Protein AF-A0A4W5JPW7-F1 (afdb_monomer_lite)

Structure (mmCIF, N/CA/C/O backbone):
data_AF-A0A4W5JPW7-F1
#
_entry.id   AF-A0A4W5JPW7-F1
#
loop_
_atom_site.group_PDB
_atom_site.id
_atom_site.type_symbol
_atom_site.label_atom_id
_atom_site.label_alt_id
_atom_site.label_comp_id
_atom_site.label_asym_id
_atom_site.label_entity_id
_atom_site.label_seq_id
_atom_site.pdbx_PDB_ins_code
_atom_site.Cartn_x
_atom_site.Cartn_y
_atom_site.Cartn_z
_atom_site.occupancy
_atom_site.B_iso_or_equiv
_atom_site.auth_seq_id
_atom_site.auth_comp_id
_atom_site.auth_asym_id
_atom_site.auth_atom_id
_atom_site.pdbx_PDB_model_num
ATOM 1 N N . MET A 1 1 ? -11.027 7.636 12.239 1.00 77.25 1 MET A N 1
ATOM 2 C CA . MET A 1 1 ? -9.694 8.049 12.731 1.00 77.25 1 MET A CA 1
ATOM 3 C C . MET A 1 1 ? -9.016 6.775 13.219 1.00 77.25 1 MET A C 1
ATOM 5 O O . MET A 1 1 ? -9.686 6.039 13.917 1.00 77.25 1 MET A O 1
ATOM 9 N N . VAL A 1 2 ? -7.789 6.468 12.783 1.00 88.56 2 VAL A N 1
ATOM 10 C CA . VAL A 1 2 ? -7.083 5.191 13.087 1.00 88.56 2 VAL A CA 1
ATOM 11 C C . VAL A 1 2 ? -6.181 5.259 14.329 1.00 88.56 2 VAL A C 1
ATOM 13 O O . VAL A 1 2 ? -5.533 4.287 14.695 1.00 88.56 2 VAL A O 1
ATOM 16 N N . SER A 1 3 ? -6.096 6.430 14.962 1.00 90.75 3 SER A N 1
ATOM 17 C CA . SER A 1 3 ? -5.224 6.715 16.106 1.00 90.75 3 SER A CA 1
ATOM 18 C C . SER A 1 3 ? -5.972 6.713 17.447 1.00 90.75 3 SER A C 1
ATOM 20 O O . SER A 1 3 ? -5.558 7.400 18.374 1.00 90.75 3 SER A O 1
ATOM 22 N N . ASP A 1 4 ? -7.099 6.006 17.548 1.00 92.19 4 ASP A N 1
ATOM 23 C CA . ASP A 1 4 ? -7.984 5.995 18.725 1.00 92.19 4 ASP A CA 1
ATOM 24 C C . ASP A 1 4 ? -7.686 4.845 19.714 1.00 92.19 4 ASP A C 1
ATOM 26 O O . ASP A 1 4 ? -8.412 4.655 20.689 1.00 92.19 4 ASP A O 1
ATOM 30 N N . GLY A 1 5 ? -6.608 4.087 19.477 1.00 93.25 5 GLY A N 1
ATOM 31 C CA . GLY A 1 5 ? -6.177 2.970 20.322 1.00 93.25 5 GLY A CA 1
ATOM 32 C C . GLY A 1 5 ? -6.997 1.688 20.144 1.00 93.25 5 GLY A C 1
ATOM 33 O O . GLY A 1 5 ? -6.801 0.740 20.905 1.00 93.25 5 GLY A O 1
ATOM 34 N N . LYS A 1 6 ? -7.909 1.638 19.164 1.00 95.06 6 LYS A N 1
ATOM 35 C CA . LYS A 1 6 ? -8.708 0.449 18.850 1.00 95.06 6 LYS A CA 1
ATOM 36 C C . LYS A 1 6 ? -8.072 -0.386 17.742 1.00 95.06 6 LYS A C 1
ATOM 38 O O . LYS A 1 6 ? -7.138 0.025 17.057 1.00 95.06 6 LYS A O 1
ATOM 43 N N . TYR A 1 7 ? -8.586 -1.603 17.588 1.00 95.12 7 TYR A N 1
ATOM 44 C CA . TYR A 1 7 ? -8.186 -2.486 16.502 1.00 95.12 7 TYR A CA 1
ATOM 45 C C . TYR A 1 7 ? -8.771 -2.003 15.170 1.00 95.12 7 TYR A C 1
ATOM 47 O O . TYR A 1 7 ? -9.974 -1.759 15.079 1.00 95.12 7 TYR A O 1
ATOM 55 N N . HIS A 1 8 ? -7.920 -1.940 14.147 1.00 94.81 8 HIS A N 1
ATOM 56 C CA . HIS A 1 8 ? -8.288 -1.583 12.780 1.00 94.81 8 HIS A CA 1
ATOM 57 C C . HIS A 1 8 ? -7.749 -2.616 11.792 1.00 94.81 8 HIS A C 1
ATOM 59 O O . HIS A 1 8 ? -6.639 -3.130 11.952 1.00 94.81 8 HIS A O 1
ATOM 65 N N . VAL A 1 9 ? -8.511 -2.883 10.734 1.00 95.12 9 VAL A N 1
ATOM 66 C CA . VAL A 1 9 ? -8.109 -3.750 9.623 1.00 95.12 9 VAL A CA 1
ATOM 67 C C . VAL A 1 9 ? -7.767 -2.895 8.415 1.00 95.12 9 VAL A C 1
ATOM 69 O O . VAL A 1 9 ? -8.582 -2.098 7.958 1.00 95.12 9 VAL A O 1
ATOM 72 N N . VAL A 1 10 ? -6.582 -3.106 7.843 1.00 95.56 10 VAL A N 1
ATOM 73 C CA . VAL A 1 10 ? -6.144 -2.411 6.628 1.00 95.56 10 VAL A CA 1
ATOM 74 C C . VAL A 1 10 ? -5.955 -3.417 5.501 1.00 95.56 10 VAL A C 1
ATOM 76 O O . VAL A 1 10 ? -5.225 -4.396 5.648 1.00 95.56 10 VAL A O 1
ATOM 79 N N . ARG A 1 11 ? -6.604 -3.169 4.361 1.00 95.81 11 ARG A N 1
ATOM 80 C CA . ARG A 1 11 ? -6.416 -3.933 3.122 1.00 95.81 11 ARG A CA 1
ATOM 81 C C . ARG A 1 11 ? -5.753 -3.039 2.089 1.00 95.81 11 ARG A C 1
ATOM 83 O O . ARG A 1 11 ? -6.248 -1.956 1.792 1.00 95.81 11 ARG A O 1
ATOM 90 N N . PHE A 1 12 ? -4.638 -3.505 1.547 1.00 95.75 12 PHE A N 1
ATOM 91 C CA . PHE A 1 12 ? -3.867 -2.798 0.533 1.00 95.75 12 PHE A CA 1
ATOM 92 C C . PHE A 1 12 ? -3.645 -3.715 -0.664 1.00 95.75 12 PHE A C 1
ATOM 94 O O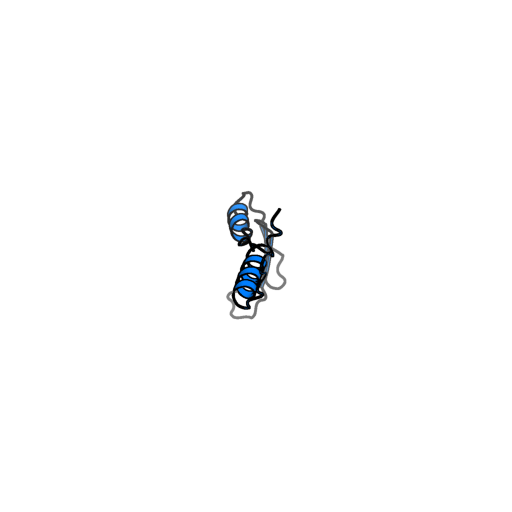 . PHE A 1 12 ? -3.325 -4.892 -0.500 1.00 95.75 12 PHE A O 1
ATOM 101 N N . THR A 1 13 ? -3.819 -3.196 -1.875 1.00 93.06 13 THR A N 1
ATOM 102 C CA . THR A 1 13 ? -3.512 -3.919 -3.114 1.00 93.06 13 THR A CA 1
ATOM 103 C C . THR A 1 13 ? -2.758 -3.000 -4.059 1.00 93.06 13 THR A C 1
ATOM 105 O O . THR A 1 13 ? -3.073 -1.816 -4.169 1.00 93.06 13 THR A O 1
ATOM 108 N N . ARG A 1 14 ? -1.750 -3.543 -4.747 1.00 91.00 14 ARG A N 1
ATOM 109 C CA . ARG A 1 14 ? -0.927 -2.801 -5.703 1.00 91.00 14 ARG A CA 1
ATOM 110 C C . ARG A 1 14 ? -0.760 -3.584 -6.998 1.00 91.00 14 ARG A C 1
ATOM 112 O O . ARG A 1 14 ? -0.393 -4.755 -6.963 1.00 91.00 14 ARG A O 1
ATOM 119 N N . SER A 1 15 ? -0.974 -2.912 -8.125 1.00 83.00 15 SER A N 1
ATOM 120 C CA . SER A 1 15 ? -0.759 -3.447 -9.469 1.00 83.00 15 SER A CA 1
ATOM 121 C C . SER A 1 15 ? -0.027 -2.412 -10.317 1.00 83.00 15 SER A C 1
ATOM 123 O O . SER A 1 15 ? -0.623 -1.432 -10.768 1.00 83.00 15 SER A O 1
ATOM 125 N N . GLY A 1 16 ? 1.279 -2.612 -10.513 1.00 84.69 16 GLY A N 1
ATOM 126 C CA . GLY A 1 16 ? 2.144 -1.580 -11.086 1.00 84.69 16 GLY A CA 1
ATOM 127 C C . GLY A 1 16 ? 2.028 -0.279 -10.285 1.00 84.69 16 GLY A C 1
ATOM 128 O O . GLY A 1 16 ? 2.105 -0.312 -9.050 1.00 84.69 16 GLY A O 1
ATOM 129 N N . GLY A 1 17 ? 1.781 0.828 -10.998 1.00 82.88 17 GLY A N 1
ATOM 130 C CA . GLY A 1 17 ? 1.585 2.161 -10.411 1.00 82.88 17 GLY A CA 1
ATOM 131 C C . GLY A 1 17 ? 0.277 2.319 -9.651 1.00 82.88 17 GLY A C 1
ATOM 132 O O . GLY A 1 17 ? 0.172 3.177 -8.779 1.00 82.88 17 GLY A O 1
ATOM 133 N N . ASN A 1 18 ? -0.711 1.475 -9.934 1.00 89.44 18 ASN A N 1
ATOM 134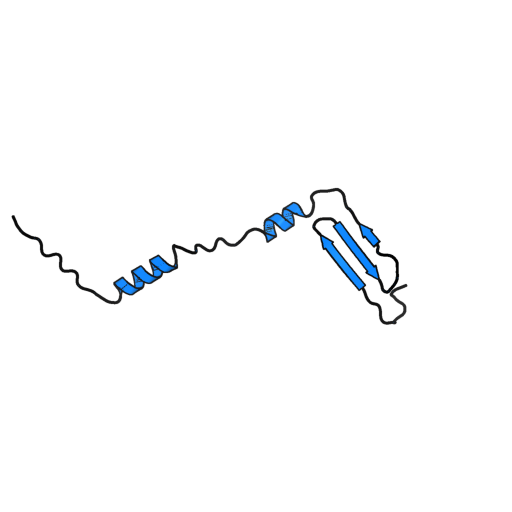 C CA . ASN A 1 18 ? -2.038 1.599 -9.355 1.00 89.44 18 ASN A CA 1
ATOM 135 C C . ASN A 1 18 ? -2.075 0.976 -7.961 1.00 89.44 18 ASN A C 1
ATOM 137 O O . ASN A 1 18 ? -1.499 -0.093 -7.727 1.00 89.44 18 ASN A O 1
ATOM 141 N N . ALA A 1 19 ? -2.790 1.620 -7.043 1.00 93.12 19 ALA A N 1
ATOM 142 C CA . ALA A 1 19 ? -2.923 1.152 -5.672 1.00 93.12 19 ALA A CA 1
ATOM 143 C C . ALA A 1 19 ? -4.327 1.401 -5.117 1.00 93.12 19 ALA A C 1
ATOM 145 O O . ALA A 1 19 ? -4.958 2.414 -5.427 1.00 93.12 19 ALA A O 1
ATOM 146 N N . THR A 1 20 ? -4.781 0.495 -4.253 1.00 94.81 20 THR A N 1
ATOM 147 C CA . THR A 1 20 ? -6.020 0.638 -3.487 1.00 94.81 20 THR A CA 1
ATOM 148 C C . THR A 1 20 ? -5.761 0.451 -1.995 1.00 94.81 20 THR A C 1
ATOM 150 O O . THR A 1 20 ? -4.913 -0.349 -1.588 1.00 94.81 20 THR A O 1
ATOM 153 N N . LEU A 1 21 ? -6.478 1.219 -1.174 1.00 96.19 21 LEU A N 1
ATOM 154 C CA . LEU A 1 21 ? -6.405 1.182 0.284 1.00 96.19 21 LEU A CA 1
ATOM 155 C C . LEU A 1 21 ? -7.814 1.172 0.873 1.00 96.19 21 LEU A C 1
ATOM 157 O O . LEU A 1 21 ? -8.624 2.041 0.564 1.00 96.19 21 LEU A O 1
ATOM 161 N N . GLN A 1 22 ? -8.085 0.232 1.769 1.00 96.00 22 GLN A N 1
ATOM 162 C CA . GLN A 1 22 ? -9.319 0.178 2.543 1.00 96.00 22 GLN A CA 1
ATOM 163 C C . GLN A 1 22 ? -8.992 0.054 4.029 1.00 96.00 22 GLN A C 1
ATOM 165 O O . GLN A 1 22 ? -8.160 -0.767 4.416 1.00 96.00 22 GLN A O 1
ATOM 170 N N . VAL A 1 23 ? -9.671 0.851 4.852 1.00 95.38 23 VAL A N 1
ATOM 171 C CA . VAL A 1 23 ? -9.560 0.813 6.315 1.00 95.38 23 VAL A CA 1
ATOM 172 C C . VAL A 1 23 ? -10.919 0.427 6.891 1.00 95.38 23 VAL A C 1
ATOM 174 O O . VAL A 1 23 ? -11.904 1.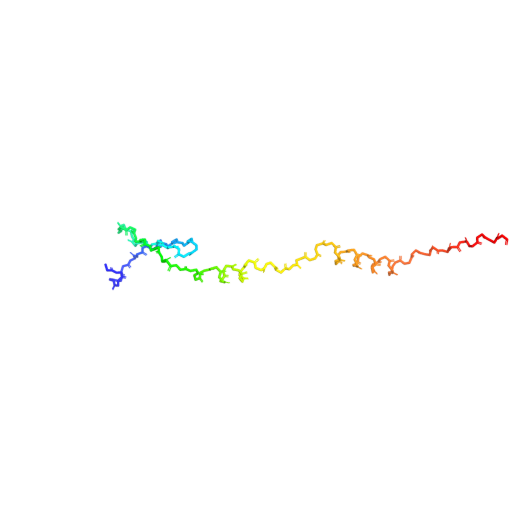134 6.692 1.00 95.38 23 VAL A O 1
ATOM 177 N N . ASP A 1 24 ? -10.985 -0.695 7.598 1.00 93.38 24 ASP A N 1
ATOM 178 C CA . ASP A 1 24 ? -12.207 -1.265 8.171 1.00 93.38 24 ASP A CA 1
ATOM 179 C C . ASP A 1 24 ? -13.329 -1.425 7.123 1.00 93.38 24 ASP A C 1
ATOM 181 O O . ASP A 1 24 ? -13.159 -2.136 6.128 1.00 93.38 24 ASP A O 1
ATOM 185 N N . SER A 1 25 ? -14.462 -0.751 7.351 1.00 92.38 25 SER A N 1
ATOM 186 C CA . SER A 1 25 ? -15.633 -0.677 6.468 1.00 92.38 25 SER A CA 1
ATOM 187 C C . SER A 1 25 ? -15.748 0.675 5.748 1.00 92.38 25 SER A C 1
ATOM 189 O O . SER A 1 25 ? -16.804 0.998 5.209 1.00 92.38 25 SER A O 1
ATOM 191 N N . GLN A 1 26 ? -14.692 1.495 5.764 1.00 92.50 26 GLN A N 1
ATOM 192 C CA . GLN A 1 26 ? -14.650 2.760 5.025 1.00 92.50 26 GLN A CA 1
ATOM 193 C C . GLN A 1 26 ? -14.599 2.497 3.508 1.00 92.50 26 GLN A C 1
ATOM 195 O O . GLN A 1 26 ? -14.190 1.406 3.086 1.00 92.50 26 GLN A O 1
ATOM 200 N N . PRO A 1 27 ? -15.007 3.476 2.676 1.00 95.62 27 PRO A N 1
ATOM 201 C CA . PRO A 1 27 ? -14.889 3.360 1.228 1.00 95.62 27 PRO A CA 1
ATOM 202 C C . PRO A 1 27 ? -13.445 3.076 0.801 1.00 95.62 27 PRO A C 1
ATOM 204 O O . PRO A 1 27 ? -12.487 3.551 1.414 1.00 95.62 27 PRO A O 1
ATOM 207 N N . VAL A 1 28 ? -13.303 2.297 -0.270 1.00 93.88 28 VAL A N 1
ATOM 208 C CA . VAL A 1 28 ? -12.000 1.985 -0.862 1.00 93.88 28 VAL A CA 1
ATOM 209 C C . VAL A 1 28 ? -11.434 3.245 -1.514 1.00 93.88 28 VAL A C 1
ATOM 211 O O . VAL A 1 28 ? -12.106 3.916 -2.294 1.00 93.88 28 VAL A O 1
ATOM 214 N N . ILE A 1 29 ? -10.187 3.566 -1.185 1.00 94.50 29 ILE A N 1
ATOM 215 C CA . ILE A 1 29 ? -9.441 4.685 -1.752 1.00 94.50 29 ILE A CA 1
ATOM 216 C C . ILE A 1 29 ? -8.596 4.156 -2.903 1.00 94.50 29 ILE A C 1
ATOM 218 O O . ILE A 1 29 ? -7.742 3.296 -2.697 1.00 94.50 29 ILE A O 1
ATOM 222 N N . GLU A 1 30 ? -8.792 4.712 -4.095 1.00 94.12 30 GLU A N 1
ATOM 223 C CA . GLU A 1 30 ? -8.067 4.317 -5.303 1.00 94.12 30 GLU A CA 1
ATOM 224 C C . GLU A 1 30 ? -7.096 5.416 -5.766 1.00 94.12 30 GLU A C 1
ATOM 226 O O . GLU A 1 30 ? -7.359 6.626 -5.676 1.00 94.12 30 GLU A O 1
ATOM 231 N N . ARG A 1 31 ? -5.922 4.993 -6.241 1.00 91.94 31 ARG A N 1
ATOM 232 C CA . ARG A 1 31 ? -4.865 5.857 -6.774 1.00 91.94 31 ARG A CA 1
ATOM 233 C C . ARG A 1 31 ? -4.378 5.297 -8.108 1.00 91.94 31 ARG A C 1
ATOM 235 O O . ARG A 1 31 ? -3.901 4.166 -8.168 1.00 91.94 31 ARG A O 1
ATOM 242 N N . PHE A 1 32 ? -4.440 6.141 -9.135 1.00 89.62 32 PHE A N 1
ATOM 243 C CA . PHE A 1 32 ? -3.978 5.861 -10.496 1.00 89.62 32 PHE A CA 1
ATOM 244 C C . PHE A 1 32 ? -2.952 6.925 -10.913 1.00 89.62 32 PHE A C 1
ATOM 246 O O . PHE A 1 32 ? -3.293 7.872 -11.623 1.00 89.62 32 PHE A O 1
ATOM 253 N N . PRO A 1 33 ? -1.714 6.863 -10.394 1.00 83.81 33 PRO A N 1
ATOM 254 C CA . PRO A 1 33 ? -0.680 7.815 -10.765 1.00 83.81 33 PRO A CA 1
ATOM 255 C C . PRO A 1 33 ? -0.320 7.660 -12.246 1.00 83.81 33 PRO A C 1
ATOM 257 O O . PRO A 1 33 ? -0.059 6.563 -12.737 1.00 83.81 33 PRO A O 1
ATOM 260 N N . THR A 1 34 ? -0.274 8.780 -12.961 1.00 73.38 34 THR A N 1
ATOM 261 C CA . THR A 1 34 ? 0.200 8.833 -14.344 1.00 73.38 34 THR A CA 1
ATOM 262 C C . THR A 1 34 ? 1.723 8.954 -14.345 1.00 73.38 34 THR A C 1
ATOM 264 O O . THR A 1 34 ? 2.260 9.961 -13.887 1.00 73.38 34 THR A O 1
ATOM 267 N N . GLY A 1 35 ? 2.431 7.937 -14.838 1.00 67.06 35 GLY A N 1
ATOM 268 C CA . GLY A 1 35 ? 3.892 7.959 -14.956 1.00 67.06 35 GLY A CA 1
ATOM 269 C C . GLY A 1 35 ? 4.535 6.582 -14.790 1.00 67.06 35 GLY A C 1
ATOM 270 O O . GLY A 1 35 ? 4.043 5.725 -14.062 1.00 67.06 35 GLY A O 1
ATOM 271 N N . ASN A 1 36 ? 5.654 6.368 -15.482 1.00 62.94 36 ASN A N 1
ATOM 272 C CA . ASN A 1 36 ? 6.295 5.065 -15.678 1.00 62.94 36 ASN A CA 1
ATOM 273 C C . ASN A 1 36 ? 7.175 4.585 -14.500 1.00 62.94 36 ASN A C 1
ATOM 275 O O . ASN A 1 36 ? 8.142 3.856 -14.710 1.00 62.94 36 ASN A O 1
ATOM 279 N N . PHE A 1 37 ? 6.890 5.013 -13.268 1.00 61.97 37 PHE A N 1
ATOM 280 C CA . PHE A 1 37 ? 7.829 4.897 -12.138 1.00 61.97 37 PHE A CA 1
ATOM 281 C C . PHE A 1 37 ? 8.133 3.455 -11.710 1.00 61.97 37 PHE A C 1
ATOM 283 O O . PHE A 1 37 ? 9.165 3.188 -11.096 1.00 61.97 37 PHE A O 1
ATOM 290 N N . ASP A 1 38 ? 7.254 2.514 -12.051 1.00 60.91 38 ASP A N 1
ATOM 291 C CA . ASP A 1 38 ? 7.412 1.121 -11.649 1.00 60.91 38 ASP A CA 1
ATOM 292 C C . ASP A 1 38 ? 8.118 0.257 -12.674 1.00 60.91 38 ASP A C 1
ATOM 294 O O . ASP A 1 38 ? 8.599 -0.812 -12.308 1.00 60.91 38 ASP A O 1
ATOM 298 N N . ASN A 1 39 ? 8.237 0.704 -13.925 1.00 61.16 39 ASN A N 1
ATOM 299 C CA . ASN A 1 39 ? 8.834 -0.116 -14.976 1.00 61.16 39 ASN A CA 1
ATOM 300 C C . ASN A 1 39 ? 10.339 -0.318 -14.774 1.00 61.16 39 ASN A C 1
ATOM 302 O O . ASN A 1 39 ? 10.834 -1.406 -15.040 1.00 61.16 39 ASN A O 1
ATOM 306 N N . GLU A 1 40 ? 11.055 0.656 -14.215 1.00 62.84 40 GLU A N 1
ATOM 307 C CA . GLU A 1 40 ? 12.483 0.510 -13.900 1.00 62.84 40 GLU A CA 1
ATOM 308 C C . GLU A 1 40 ? 12.711 -0.465 -12.734 1.00 62.84 40 GLU A C 1
ATOM 310 O O . GLU A 1 40 ? 13.581 -1.335 -12.796 1.00 62.84 40 GLU A O 1
ATOM 315 N N . ARG A 1 41 ? 11.866 -0.407 -11.696 1.00 63.06 41 ARG A N 1
ATOM 316 C CA . ARG A 1 41 ? 11.918 -1.349 -10.564 1.00 63.06 41 ARG A CA 1
ATOM 317 C C . ARG A 1 41 ? 11.444 -2.752 -10.944 1.00 63.06 41 ARG A C 1
ATOM 319 O O . ARG A 1 41 ? 12.062 -3.731 -10.531 1.00 63.06 41 ARG A O 1
ATOM 326 N N . LEU A 1 42 ? 10.386 -2.862 -11.749 1.00 65.12 42 LEU A N 1
ATOM 327 C CA . LEU A 1 42 ? 9.922 -4.122 -12.335 1.00 65.12 42 LEU A CA 1
ATOM 328 C C . LEU A 1 42 ? 10.986 -4.718 -13.260 1.00 65.12 42 LEU A C 1
ATOM 330 O O . LEU A 1 42 ? 11.183 -5.928 -13.226 1.00 65.12 42 LEU A O 1
ATOM 334 N N . ALA A 1 43 ? 11.697 -3.906 -14.047 1.00 63.97 43 ALA A N 1
ATOM 335 C CA . ALA A 1 43 ? 12.789 -4.371 -14.898 1.00 63.97 43 ALA A CA 1
ATOM 336 C C . ALA A 1 43 ? 13.939 -4.964 -14.072 1.00 63.97 43 ALA A C 1
ATOM 338 O O . ALA A 1 43 ? 14.409 -6.049 -14.405 1.00 63.97 43 ALA A O 1
ATOM 339 N N . ILE A 1 44 ? 14.332 -4.321 -12.964 1.00 63.94 44 ILE A N 1
ATOM 340 C CA . ILE A 1 44 ? 15.360 -4.847 -12.048 1.00 63.94 44 ILE A CA 1
ATOM 341 C C . ILE A 1 44 ? 14.886 -6.143 -11.372 1.00 63.94 44 ILE A C 1
ATOM 343 O O . ILE A 1 44 ? 15.625 -7.121 -11.331 1.00 63.94 44 ILE A O 1
ATOM 347 N N . ALA A 1 45 ? 13.640 -6.200 -10.895 1.00 61.09 45 ALA A N 1
ATOM 348 C CA . ALA A 1 45 ? 13.099 -7.395 -10.242 1.00 61.09 45 ALA A CA 1
ATOM 349 C C . ALA A 1 45 ? 12.879 -8.581 -11.206 1.00 61.09 45 ALA A C 1
ATOM 351 O O . ALA A 1 45 ? 12.920 -9.737 -10.788 1.00 61.09 45 ALA A O 1
ATOM 352 N N . ARG A 1 46 ? 12.638 -8.314 -12.500 1.00 58.34 46 ARG A N 1
ATOM 353 C CA . ARG A 1 46 ? 12.458 -9.333 -13.553 1.00 58.34 46 ARG A CA 1
ATOM 354 C C . ARG A 1 46 ? 13.766 -9.824 -14.161 1.00 58.34 46 ARG A C 1
ATOM 356 O O . ARG A 1 46 ? 13.715 -10.767 -14.956 1.00 58.34 46 ARG A O 1
ATOM 363 N N . GLN A 1 47 ? 14.915 -9.235 -13.822 1.00 59.03 47 GLN A N 1
ATOM 364 C CA . GLN A 1 47 ? 16.206 -9.803 -14.200 1.00 59.03 47 GLN A CA 1
ATOM 365 C C . GLN A 1 47 ? 16.383 -11.146 -13.479 1.00 59.03 47 GLN A C 1
ATOM 367 O O . GLN A 1 47 ? 16.910 -11.233 -12.373 1.00 59.03 47 GLN A O 1
ATOM 372 N N . ARG A 1 48 ? 15.911 -12.226 -14.116 1.00 58.16 48 ARG A N 1
ATOM 373 C CA . ARG A 1 48 ? 16.291 -13.593 -13.760 1.00 58.16 48 ARG A CA 1
ATOM 374 C C . ARG A 1 48 ? 17.809 -13.657 -13.812 1.00 58.16 48 ARG A C 1
ATOM 376 O O . ARG A 1 48 ? 18.398 -13.373 -14.853 1.00 58.16 48 ARG A O 1
ATOM 383 N N . ILE A 1 49 ? 18.421 -14.105 -12.721 1.00 57.66 49 ILE A N 1
ATOM 384 C CA . ILE A 1 49 ? 19.763 -14.676 -12.775 1.00 57.66 49 ILE A CA 1
ATOM 385 C C . ILE A 1 49 ? 19.697 -15.775 -13.848 1.00 57.66 49 ILE A C 1
ATOM 387 O O . ILE A 1 49 ? 18.858 -16.676 -13.726 1.00 57.66 49 ILE A O 1
ATOM 391 N N . PRO A 1 50 ? 20.475 -15.695 -14.941 1.00 55.94 50 PRO A N 1
ATOM 392 C CA . PRO A 1 50 ? 20.421 -16.705 -15.982 1.00 55.94 50 PRO A CA 1
ATOM 393 C C . PRO A 1 50 ? 20.903 -18.036 -15.401 1.00 55.94 50 PRO A C 1
ATOM 395 O O . PRO A 1 50 ? 22.098 -18.261 -15.227 1.00 55.94 50 PRO A O 1
ATOM 398 N N . TYR A 1 51 ? 19.971 -18.940 -15.103 1.00 52.22 51 TYR A N 1
ATOM 399 C CA . TYR A 1 51 ? 20.308 -20.333 -14.851 1.00 52.22 51 TYR A CA 1
ATOM 400 C C . TYR A 1 51 ? 20.774 -20.930 -16.181 1.00 52.22 51 TYR A C 1
ATOM 402 O O . TYR A 1 51 ? 19.973 -21.141 -17.094 1.00 52.22 51 TYR A O 1
ATOM 410 N N . ARG A 1 52 ? 22.080 -21.182 -16.315 1.00 56.62 52 ARG A N 1
ATOM 411 C CA . ARG A 1 52 ? 22.638 -21.990 -17.408 1.00 56.62 52 ARG A CA 1
ATOM 412 C C . ARG A 1 52 ? 22.245 -23.453 -17.186 1.00 56.62 52 ARG A C 1
ATOM 414 O O . ARG A 1 52 ? 23.050 -24.246 -16.713 1.00 56.62 52 ARG A O 1
ATOM 421 N N . LEU A 1 53 ? 20.997 -23.794 -17.501 1.00 55.41 53 LEU A N 1
ATOM 422 C CA . LEU A 1 53 ? 20.415 -25.112 -17.220 1.00 55.41 53 LEU A CA 1
ATOM 423 C C . LEU A 1 53 ? 21.041 -26.263 -18.039 1.00 55.41 53 LEU A C 1
ATOM 425 O O . LEU A 1 53 ? 20.789 -27.415 -17.725 1.00 55.41 53 LEU A O 1
ATOM 429 N N . GLY A 1 54 ? 21.873 -25.985 -19.049 1.00 57.06 54 GLY A N 1
ATOM 430 C CA . GLY A 1 54 ? 22.416 -27.013 -19.954 1.00 57.06 54 GLY A CA 1
ATOM 431 C C . GLY A 1 54 ? 23.920 -26.933 -20.216 1.00 57.06 54 GLY A C 1
ATOM 432 O O . GLY A 1 54 ? 24.351 -27.280 -21.301 1.00 57.06 54 GLY A O 1
ATOM 433 N N . ARG A 1 55 ? 24.717 -26.380 -19.291 1.00 56.38 55 ARG A N 1
ATOM 434 C CA . ARG A 1 55 ? 26.196 -26.357 -19.418 1.00 56.38 55 ARG A CA 1
ATOM 435 C C . ARG A 1 55 ? 26.902 -26.845 -18.160 1.00 56.38 55 ARG A C 1
ATOM 437 O O . ARG A 1 55 ? 27.838 -27.616 -18.261 1.00 56.38 55 ARG A O 1
ATOM 444 N N . VAL A 1 56 ? 26.418 -26.447 -16.982 1.00 61.84 56 VAL A N 1
ATOM 445 C CA . VAL A 1 56 ? 27.033 -26.839 -15.701 1.00 61.84 56 VAL A CA 1
ATOM 446 C C . VAL A 1 56 ? 26.910 -28.341 -15.443 1.00 61.84 56 VAL A C 1
ATOM 448 O O . VAL A 1 56 ? 27.835 -28.938 -14.909 1.00 61.84 56 VAL A O 1
ATOM 451 N N . VAL A 1 57 ? 25.780 -28.950 -15.815 1.00 60.66 57 VAL A N 1
ATOM 452 C CA . VAL A 1 57 ? 25.536 -30.379 -15.567 1.00 60.66 57 VAL A CA 1
ATOM 453 C C . VAL A 1 57 ? 26.408 -31.247 -16.472 1.00 60.66 57 VAL A C 1
ATOM 455 O O . VAL A 1 57 ? 27.057 -32.154 -15.965 1.00 60.66 57 VAL A O 1
ATOM 458 N N . ASP A 1 58 ? 26.489 -30.930 -17.767 1.00 62.03 58 ASP A N 1
ATOM 459 C CA . ASP A 1 58 ? 27.303 -31.692 -18.723 1.00 62.03 58 ASP A CA 1
ATOM 460 C C . ASP A 1 58 ? 28.801 -31.559 -18.430 1.00 62.03 58 ASP A C 1
ATOM 462 O O . ASP A 1 58 ? 29.527 -32.544 -18.464 1.00 62.03 58 ASP A O 1
ATOM 466 N N . GLU A 1 59 ? 29.266 -30.358 -18.079 1.00 61.88 59 GLU A N 1
ATOM 467 C CA . GLU A 1 59 ? 30.665 -30.102 -17.712 1.00 61.88 59 GLU A CA 1
ATOM 468 C C . GLU A 1 59 ? 31.039 -30.807 -16.395 1.00 61.88 59 GLU A C 1
ATOM 470 O O . GLU A 1 59 ? 32.136 -31.344 -16.270 1.00 61.88 59 GLU A O 1
ATOM 475 N N . TRP A 1 60 ? 30.099 -30.906 -15.446 1.00 65.38 60 TRP A N 1
ATOM 476 C CA . TRP A 1 60 ? 30.274 -31.685 -14.217 1.00 65.38 60 TRP A CA 1
ATOM 477 C C . TRP A 1 60 ? 30.262 -33.200 -14.467 1.00 65.38 60 TRP A C 1
ATOM 479 O O . TRP A 1 60 ? 31.032 -33.919 -13.837 1.00 65.38 60 TRP A O 1
ATOM 489 N N . LEU A 1 61 ? 29.423 -33.694 -15.383 1.00 68.25 61 LEU A N 1
ATOM 490 C CA . LEU A 1 61 ? 29.399 -35.105 -15.789 1.00 68.25 61 LEU A CA 1
ATOM 491 C C . LEU A 1 61 ? 30.689 -35.503 -16.519 1.00 68.25 61 LEU A C 1
ATOM 493 O O . LEU A 1 61 ? 31.297 -36.508 -16.162 1.00 68.25 61 LEU A O 1
ATOM 497 N N . LEU A 1 62 ? 31.162 -34.666 -17.448 1.00 66.56 62 LEU A N 1
ATOM 498 C CA . LEU A 1 62 ? 32.426 -34.867 -18.163 1.00 66.56 62 LEU A CA 1
ATOM 499 C C . LEU A 1 62 ? 33.624 -34.951 -17.204 1.00 66.56 62 LEU A C 1
ATOM 501 O O . LEU A 1 62 ? 34.497 -35.797 -17.382 1.00 66.56 62 LEU A O 1
ATOM 505 N N . ASP A 1 63 ? 33.653 -34.127 -16.155 1.00 63.97 63 ASP A N 1
ATOM 506 C CA . ASP A 1 63 ? 34.725 -34.138 -15.151 1.00 63.97 63 ASP A CA 1
ATOM 507 C C . ASP A 1 63 ? 34.675 -35.389 -14.244 1.00 63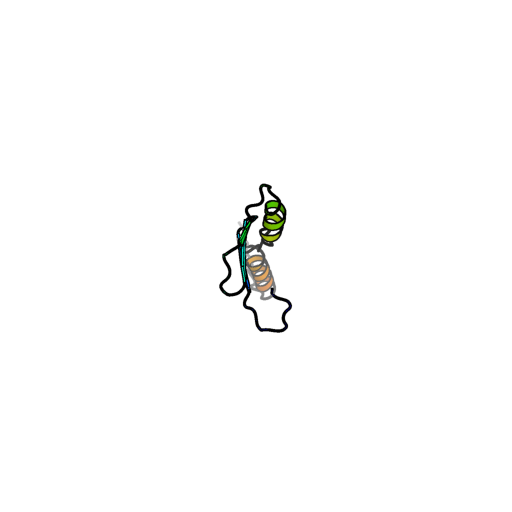.97 63 ASP A C 1
ATOM 509 O O . ASP A 1 63 ? 35.701 -35.894 -13.784 1.00 63.97 63 ASP A O 1
ATOM 513 N N . LYS A 1 64 ? 33.481 -35.957 -14.019 1.00 58.28 64 LYS A N 1
ATOM 514 C CA . LYS A 1 64 ? 33.296 -37.205 -13.252 1.00 58.28 64 LYS A CA 1
ATOM 515 C C . LYS A 1 64 ? 33.680 -38.451 -14.048 1.00 58.28 64 LYS A C 1
ATOM 517 O O . LYS A 1 64 ? 34.252 -39.379 -13.468 1.00 58.28 64 LYS A O 1
ATOM 522 N N . ASP A 1 65 ? 33.439 -38.444 -15.354 1.00 56.44 65 ASP A N 1
ATOM 523 C CA . ASP A 1 65 ? 33.855 -39.519 -16.259 1.00 56.44 65 ASP A CA 1
ATOM 524 C C . ASP A 1 65 ? 35.382 -39.527 -16.462 1.00 56.44 65 ASP A C 1
ATOM 526 O O . ASP A 1 65 ? 35.997 -40.590 -16.559 1.00 56.44 65 ASP A O 1
ATOM 530 N N . VAL A 1 66 ? 36.034 -38.358 -16.417 1.00 56.69 66 VAL A N 1
ATOM 531 C CA . VAL A 1 66 ? 37.506 -38.240 -16.460 1.00 56.69 66 VAL A CA 1
ATOM 532 C C . VAL A 1 66 ? 38.179 -38.827 -15.209 1.00 56.69 66 VAL A C 1
ATOM 534 O O . VAL A 1 66 ? 39.287 -39.360 -15.297 1.00 56.69 66 VAL A O 1
ATOM 537 N N . LEU A 1 67 ? 37.515 -38.796 -14.048 1.00 52.47 67 LEU A N 1
ATOM 538 C CA . LEU A 1 67 ? 38.058 -39.313 -12.783 1.00 52.47 67 LEU A CA 1
ATOM 539 C C . LEU A 1 67 ? 37.786 -40.809 -12.541 1.00 52.47 67 LEU A C 1
ATOM 541 O O . LEU A 1 67 ? 38.338 -41.382 -11.599 1.00 52.47 67 LEU A O 1
ATOM 545 N N . THR A 1 68 ? 36.990 -41.468 -13.389 1.00 51.28 68 THR A N 1
ATOM 546 C CA . THR A 1 68 ? 36.729 -42.916 -13.313 1.00 51.28 68 THR A CA 1
ATOM 547 C C . THR A 1 68 ? 37.141 -43.587 -14.622 1.00 51.28 68 THR A C 1
ATOM 549 O O . THR A 1 68 ? 36.341 -43.880 -15.499 1.00 51.28 68 THR A O 1
ATOM 552 N N . GLY A 1 69 ? 38.452 -43.792 -14.770 1.00 54.72 69 GLY A N 1
ATOM 553 C CA . GLY A 1 69 ? 39.080 -44.243 -16.009 1.00 54.72 69 GLY A CA 1
ATOM 554 C C . GLY A 1 69 ? 38.398 -45.433 -16.693 1.00 54.72 69 GLY A C 1
ATOM 555 O O . GLY A 1 69 ? 38.507 -46.573 -16.246 1.00 54.72 69 GLY A O 1
ATOM 556 N N . ALA A 1 70 ? 37.834 -45.177 -17.871 1.00 42.59 70 ALA A N 1
ATOM 557 C CA . ALA A 1 70 ? 37.737 -46.164 -18.931 1.00 42.59 70 ALA A CA 1
ATOM 558 C C . ALA A 1 70 ? 38.881 -45.909 -19.922 1.00 42.59 70 ALA A C 1
ATOM 560 O O . ALA A 1 70 ? 38.870 -44.960 -20.703 1.00 42.59 70 ALA A O 1
ATOM 561 N N . LYS A 1 71 ? 39.895 -46.779 -19.882 1.00 47.38 71 LYS A N 1
ATOM 562 C CA . LYS A 1 71 ? 40.859 -46.947 -20.974 1.00 47.38 71 LYS A CA 1
ATOM 563 C C . LYS A 1 71 ? 40.086 -47.206 -22.272 1.00 47.38 71 LYS A C 1
ATOM 565 O O . LYS A 1 71 ? 39.619 -48.320 -22.485 1.00 47.38 71 LYS A O 1
ATOM 570 N N . GLN A 1 72 ? 40.020 -46.228 -23.168 1.00 40.97 72 GLN A N 1
ATOM 571 C CA . GLN A 1 72 ? 39.862 -46.500 -24.595 1.00 40.97 72 GLN A CA 1
ATOM 572 C C . GLN A 1 72 ? 41.255 -46.470 -25.222 1.00 40.97 72 GLN A C 1
ATOM 574 O O . GLN A 1 72 ? 41.744 -45.447 -25.690 1.00 40.97 72 GLN A O 1
ATOM 579 N N . THR A 1 73 ? 41.939 -47.612 -25.183 1.00 39.59 73 THR A N 1
ATOM 580 C CA . THR A 1 73 ? 43.067 -47.870 -26.078 1.00 39.59 73 THR A CA 1
ATOM 581 C C . THR A 1 73 ? 42.529 -47.874 -27.505 1.00 39.59 73 THR A C 1
ATOM 583 O O . THR A 1 73 ? 41.864 -48.828 -27.908 1.00 39.59 73 THR A O 1
ATOM 586 N N . SER A 1 74 ? 42.791 -46.810 -28.265 1.00 37.94 74 SER A N 1
ATOM 587 C CA . SER A 1 74 ? 42.624 -46.831 -29.714 1.00 37.94 74 SER A CA 1
ATOM 588 C C . SER A 1 74 ? 43.608 -47.851 -30.288 1.00 37.94 74 SER A C 1
ATOM 590 O O . SER A 1 74 ? 44.818 -47.618 -30.289 1.00 37.94 74 SER A O 1
ATOM 592 N N . ALA A 1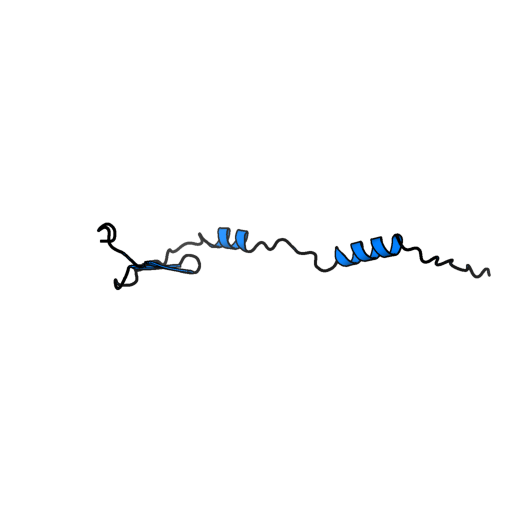 75 ? 43.109 -48.990 -30.762 1.00 41.84 75 ALA A N 1
ATOM 593 C CA . ALA A 1 75 ? 43.875 -49.825 -31.670 1.00 41.84 75 ALA A CA 1
ATOM 594 C C . ALA A 1 75 ? 44.051 -49.030 -32.973 1.00 41.84 75 ALA A C 1
ATOM 596 O O . ALA A 1 75 ? 43.103 -48.845 -33.734 1.00 41.84 75 ALA A O 1
ATOM 597 N N . GLN A 1 76 ? 45.258 -48.511 -33.198 1.00 39.94 76 GLN A N 1
ATOM 598 C CA . GLN A 1 76 ? 45.699 -48.118 -34.529 1.00 39.94 76 GLN A CA 1
ATOM 599 C C . GLN A 1 76 ? 45.769 -49.391 -35.375 1.00 39.94 76 GLN A C 1
ATOM 601 O O . GLN A 1 76 ? 46.667 -50.213 -35.199 1.00 39.94 76 GLN A O 1
ATOM 606 N N . CYS A 1 77 ? 44.811 -49.563 -36.284 1.00 35.00 77 CYS A N 1
ATOM 607 C CA . CYS A 1 77 ? 44.991 -50.451 -37.422 1.00 35.00 77 CYS A CA 1
ATOM 608 C C . CYS A 1 77 ? 46.048 -49.814 -38.330 1.00 35.00 77 CYS A C 1
ATOM 610 O O . CYS A 1 77 ? 45.801 -48.794 -38.970 1.00 35.00 77 CYS A O 1
ATOM 612 N N . VAL A 1 78 ? 47.242 -50.398 -38.307 1.00 43.72 78 VAL A N 1
ATOM 613 C CA . VAL A 1 78 ? 48.328 -50.148 -39.255 1.00 43.72 78 VAL A CA 1
ATOM 614 C C . VAL A 1 78 ? 47.865 -50.625 -40.638 1.00 43.72 78 VAL A C 1
ATOM 616 O O . VAL A 1 78 ? 47.377 -51.750 -40.756 1.00 43.72 78 VAL A O 1
ATOM 619 N N . SER A 1 79 ? 47.999 -49.767 -41.652 1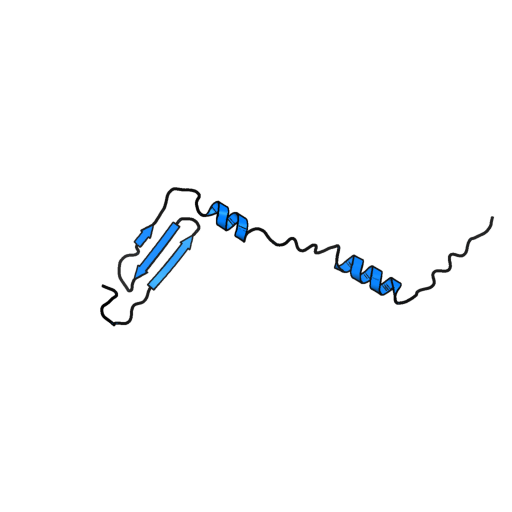.00 44.19 79 SER A N 1
ATOM 620 C CA . SER A 1 79 ? 48.108 -50.178 -43.058 1.00 44.19 79 SER A CA 1
ATOM 621 C C . SER A 1 79 ? 49.572 -50.219 -43.457 1.00 44.19 79 SER A C 1
ATOM 623 O O . SER A 1 79 ? 50.360 -49.444 -42.869 1.00 44.19 79 SER A O 1
#

Organism: NCBI:txid62062

pLDDT: mean 71.12, std 19.09, range [35.0, 96.19]

Sequence (79 aa):
MVSDGKYHVVRFTRSGGNATLQVDSQPVIERFPTGNFDNERLAIARQRIPYRLGRVVDEWLLDKDVLTGAKQTSAQCVS

Radius of gyration: 30.53 Å; chains: 1; bounding box: 64×59×63 Å

Foldseek 3Di:
DPPPPDDKDWDWDDDQQKIWIDIHPDDIDIDDDPDNVRVVVVVVVPPPPDDPVPDPVVVVVVVVCVVVDDDPPPPPPDD

Secondary structure (DSSP, 8-state):
---SSS---EEEEEETTEEEEEETTSPPEEE---S-HHHHHHHHHT------TTTHHHHHHHHHHHTS-----------

InterPro domains:
  IPR001791 Laminin G domain [PF02210] (2-39)
  IPR013320 Concanavalin A-like lectin/glucanase domain superfamily [SSF49899] (2-39)